Protein AF-A0A533YPY3-F1 (afdb_monomer)

Sequence (99 aa):
MKRAILFLCCLTPVLIHSAGACPVCYGANDSPMNAGMNTALGVMLGITGGVLGFIAAFFVMMWKRYRRQRERLSGQTFIDDHGVLRTKHEKGVMEWNNF

Mean predicted aligned error: 13.89 Å

Foldseek 3Di:
DVVVVVVVVVVVVVVCPPPPDPVVCPPDPDDPVVVVVVVVVVVVCVVVVVVVVVVVVVVVVVVVVVVVVVVVQVVQWDQDPVRDTDGVVVVVPPPPPDD

pLDDT: mean 73.52, std 14.75, range [43.12, 96.12]

Radius of gyration: 27.48 Å; Cα contacts (8 Å, |Δi|>4): 27; chains: 1; bounding box: 40×16×89 Å

Solvent-accessible surface area (backbone atoms only — not comparable to full-atom values): 6045 Å² total; per-residue (Å²): 109,72,65,55,53,51,50,53,65,57,48,56,64,64,69,49,76,76,62,78,55,55,90,87,44,73,85,53,87,82,46,81,70,44,58,58,50,55,54,52,50,52,50,52,52,48,50,54,50,47,54,54,50,50,52,54,49,48,55,54,49,51,53,56,53,50,53,58,52,49,58,53,47,60,76,34,43,47,75,43,99,86,73,44,84,41,52,61,73,64,61,76,77,67,80,81,81,83,129

Secondary structure (DSSP, 8-state):
-HHHHHHHHHHHHHHGGG----TTS-S--SSHHHHHHHHHHHHHHHHH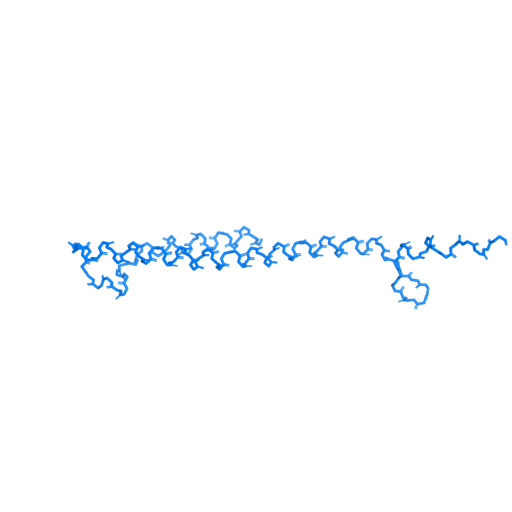HHHHHHHHHHHHHHHHHHHHHHHHHHHHEEE-TTS-EEETTGGGGSTTS--

Structure (mmCIF, N/CA/C/O backbone):
data_AF-A0A533YPY3-F1
#
_entry.id   AF-A0A533YPY3-F1
#
loop_
_atom_site.group_PDB
_atom_site.id
_atom_site.type_symbol
_atom_site.label_atom_id
_atom_site.label_alt_id
_atom_site.label_comp_id
_atom_site.label_asym_id
_atom_site.label_entity_id
_atom_site.label_seq_id
_atom_site.pdbx_PDB_ins_code
_atom_site.Cartn_x
_atom_site.Cartn_y
_atom_site.Cartn_z
_atom_site.occupancy
_atom_site.B_iso_or_equiv
_atom_site.auth_seq_id
_atom_site.auth_comp_id
_atom_site.auth_asym_id
_atom_site.auth_atom_id
_atom_site.pdbx_PDB_model_num
ATOM 1 N N . MET A 1 1 ? -15.483 -7.763 -0.122 1.00 54.12 1 MET A N 1
ATOM 2 C CA . MET A 1 1 ? -14.657 -6.546 -0.334 1.00 54.12 1 MET A CA 1
ATOM 3 C C . MET A 1 1 ? -13.233 -6.870 -0.801 1.00 54.12 1 MET A C 1
ATOM 5 O O . MET A 1 1 ? -12.874 -6.445 -1.883 1.00 54.12 1 MET A O 1
ATOM 9 N N . LYS A 1 2 ? -12.439 -7.683 -0.076 1.00 49.47 2 LYS A N 1
ATOM 10 C CA . LYS A 1 2 ? -11.076 -8.084 -0.517 1.00 49.47 2 LYS A CA 1
ATOM 11 C C . LYS A 1 2 ? -11.046 -8.819 -1.862 1.00 49.47 2 LYS A C 1
ATOM 13 O O . LYS A 1 2 ? -10.177 -8.555 -2.676 1.00 49.47 2 LYS A O 1
ATOM 18 N N . ARG A 1 3 ? -12.032 -9.693 -2.105 1.00 54.25 3 ARG A N 1
ATOM 19 C CA . ARG A 1 3 ? -12.206 -10.374 -3.397 1.00 54.25 3 ARG A CA 1
ATOM 20 C C . ARG A 1 3 ? -12.496 -9.380 -4.525 1.00 54.25 3 ARG A C 1
ATOM 22 O O . ARG A 1 3 ? -11.871 -9.484 -5.560 1.00 54.25 3 ARG A O 1
ATOM 29 N N . ALA A 1 4 ? -13.341 -8.375 -4.291 1.00 58.38 4 ALA A N 1
ATOM 30 C CA . ALA A 1 4 ? -13.642 -7.342 -5.286 1.00 58.38 4 ALA A CA 1
ATOM 31 C C . ALA A 1 4 ? -12.417 -6.476 -5.628 1.00 58.38 4 ALA A C 1
ATOM 33 O O . ALA A 1 4 ? -12.209 -6.183 -6.792 1.00 58.38 4 ALA A O 1
ATOM 34 N N . ILE A 1 5 ? -11.567 -6.138 -4.649 1.00 67.44 5 ILE A N 1
ATOM 35 C CA . ILE A 1 5 ? -10.312 -5.399 -4.890 1.00 67.44 5 ILE A CA 1
ATOM 36 C C . ILE A 1 5 ? -9.307 -6.253 -5.674 1.00 67.44 5 ILE A C 1
ATOM 38 O O . ILE A 1 5 ? -8.655 -5.745 -6.577 1.00 67.44 5 ILE A O 1
ATOM 42 N N . LEU A 1 6 ? -9.206 -7.551 -5.368 1.00 64.12 6 LEU A N 1
ATOM 43 C CA . LEU A 1 6 ? -8.359 -8.472 -6.131 1.00 64.12 6 LEU A CA 1
ATOM 44 C C . LEU A 1 6 ? -8.879 -8.670 -7.558 1.00 64.12 6 LEU A C 1
ATOM 46 O O . LEU A 1 6 ? -8.090 -8.622 -8.490 1.00 64.12 6 LEU A O 1
ATOM 50 N N . PHE A 1 7 ? -10.193 -8.820 -7.741 1.00 63.41 7 PHE A N 1
ATOM 51 C CA . PHE A 1 7 ? -10.805 -8.905 -9.067 1.00 63.41 7 PHE A CA 1
ATOM 52 C C . PHE A 1 7 ? -10.627 -7.605 -9.858 1.00 63.41 7 PHE A C 1
ATOM 54 O O . PHE A 1 7 ? -10.263 -7.676 -11.021 1.00 63.41 7 PHE A O 1
ATOM 61 N N . LEU A 1 8 ? -10.790 -6.433 -9.236 1.00 65.94 8 LEU A N 1
ATOM 62 C CA . LEU A 1 8 ? -10.604 -5.136 -9.893 1.00 65.94 8 LEU A CA 1
ATOM 63 C C . LEU A 1 8 ? -9.133 -4.886 -10.271 1.00 65.94 8 LEU A C 1
ATOM 65 O O . LEU A 1 8 ? -8.866 -4.422 -11.369 1.00 65.94 8 LEU A O 1
ATOM 69 N N . CYS A 1 9 ? -8.185 -5.245 -9.399 1.00 66.50 9 CYS A N 1
ATOM 70 C CA . CYS A 1 9 ? -6.741 -5.132 -9.648 1.00 66.50 9 CYS A CA 1
ATOM 71 C C . CYS A 1 9 ? -6.235 -6.143 -10.695 1.00 66.50 9 CYS A C 1
ATOM 73 O O . CYS A 1 9 ? -5.253 -5.888 -11.382 1.00 66.50 9 CYS A O 1
ATOM 75 N N . CYS A 1 10 ? -6.903 -7.293 -10.825 1.00 61.91 10 CYS A N 1
ATOM 76 C CA . CYS A 1 10 ? -6.555 -8.320 -11.805 1.00 61.91 10 CYS A CA 1
ATOM 77 C C . CYS A 1 10 ? -7.241 -8.085 -13.164 1.00 61.91 10 CYS A C 1
ATOM 79 O O . CYS A 1 10 ? -6.656 -8.407 -14.192 1.00 61.91 10 CYS A O 1
ATOM 81 N N . LEU A 1 11 ? -8.433 -7.466 -13.199 1.00 58.66 11 LEU A N 1
ATOM 82 C CA . LEU A 1 11 ? -9.119 -7.118 -14.453 1.00 58.66 11 LEU A CA 1
ATOM 83 C C . LEU A 1 11 ? -8.526 -5.892 -15.160 1.00 58.66 11 LEU A C 1
ATOM 85 O O . LEU A 1 11 ? -8.553 -5.839 -16.387 1.00 58.66 11 LEU A O 1
ATOM 89 N N . THR A 1 12 ? -7.998 -4.908 -14.428 1.00 63.06 12 THR A N 1
ATOM 90 C CA . THR A 1 12 ? -7.422 -3.696 -15.034 1.00 63.06 12 THR A CA 1
ATOM 91 C C . THR A 1 12 ? -6.247 -3.960 -15.988 1.00 63.06 12 THR A C 1
ATOM 93 O O . THR A 1 12 ? -6.270 -3.388 -17.077 1.00 63.06 12 THR A O 1
ATOM 96 N N . PRO A 1 13 ? -5.258 -4.833 -15.694 1.00 60.12 13 PRO A N 1
ATOM 97 C CA . PRO A 1 13 ? -4.188 -5.129 -16.650 1.00 60.12 13 PRO A CA 1
ATOM 98 C C . PRO A 1 13 ? -4.655 -5.977 -17.841 1.00 60.12 13 PRO A C 1
ATOM 100 O O . PRO A 1 13 ? -4.066 -5.883 -18.913 1.00 60.12 13 PRO A O 1
ATOM 103 N N . VAL A 1 14 ? -5.725 -6.769 -17.696 1.00 60.12 14 VAL A N 1
ATOM 104 C CA . VAL A 1 14 ? -6.260 -7.611 -18.785 1.00 60.12 14 VAL A CA 1
ATOM 105 C C . VAL A 1 14 ? -6.913 -6.760 -19.880 1.00 60.12 14 VAL A C 1
ATOM 107 O O . VAL A 1 14 ? -6.811 -7.089 -21.058 1.00 60.12 14 VAL A O 1
ATOM 110 N N . LEU A 1 15 ? -7.515 -5.623 -19.519 1.00 54.50 15 LEU A N 1
ATOM 111 C CA . LEU A 1 15 ? -8.098 -4.674 -20.478 1.00 54.50 15 LEU A CA 1
ATOM 112 C C . LEU A 1 15 ? -7.039 -3.813 -21.198 1.00 54.50 15 LEU A C 1
ATOM 114 O O . LEU A 1 15 ? -7.298 -3.296 -22.280 1.00 54.50 15 LEU A O 1
ATOM 118 N N . ILE A 1 16 ? -5.829 -3.696 -20.638 1.00 57.34 16 ILE A N 1
ATOM 119 C CA . ILE A 1 16 ? -4.690 -2.949 -21.213 1.00 57.34 16 ILE A CA 1
ATOM 120 C C . ILE A 1 16 ? -3.978 -3.735 -22.334 1.00 57.34 16 ILE A C 1
ATOM 122 O O . ILE A 1 16 ? -3.066 -3.222 -22.977 1.00 57.34 16 ILE A O 1
ATOM 126 N N . HIS A 1 17 ? -4.438 -4.948 -22.658 1.00 52.31 17 HIS A N 1
ATOM 127 C CA . HIS A 1 17 ? -3.917 -5.7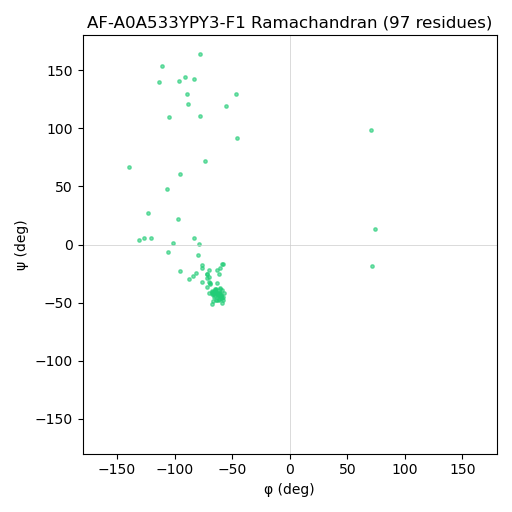59 -23.765 1.00 52.31 17 HIS A CA 1
ATOM 128 C C . HIS A 1 17 ? -3.998 -5.065 -25.146 1.00 52.31 17 HIS A C 1
ATOM 130 O O . HIS A 1 17 ? -3.296 -5.458 -26.071 1.00 52.31 17 HIS A O 1
ATOM 136 N N . SER A 1 18 ? -4.796 -4.000 -25.288 1.00 47.78 18 SER A N 1
ATOM 137 C CA . SER A 1 18 ? -4.845 -3.154 -26.491 1.00 47.78 18 SER A CA 1
ATOM 138 C C . SER A 1 18 ? -3.996 -1.879 -26.392 1.00 47.78 18 SER A C 1
ATOM 140 O O . SER A 1 18 ? -4.241 -0.923 -27.126 1.00 47.78 18 SER A O 1
ATOM 142 N N . ALA A 1 19 ? -2.989 -1.837 -25.515 1.00 49.97 19 ALA A N 1
ATOM 143 C CA . ALA A 1 19 ? -1.958 -0.803 -25.531 1.00 49.97 19 ALA A CA 1
ATOM 144 C C . ALA A 1 19 ? -0.992 -1.041 -26.703 1.00 49.97 19 ALA A C 1
ATOM 146 O O . ALA A 1 19 ? 0.163 -1.434 -26.535 1.00 49.97 19 ALA A O 1
ATOM 147 N N . GLY A 1 20 ? -1.481 -0.787 -27.917 1.00 49.03 20 GLY A N 1
ATOM 148 C CA . GLY A 1 20 ? -0.604 -0.382 -29.002 1.00 49.03 20 GLY A CA 1
ATOM 149 C C . GLY A 1 20 ? 0.176 0.851 -28.541 1.00 49.03 20 GLY A C 1
ATOM 150 O O . GLY A 1 20 ? -0.420 1.868 -28.206 1.00 49.03 20 GLY A O 1
ATOM 151 N N . ALA A 1 21 ? 1.500 0.712 -28.515 1.00 43.12 21 ALA A N 1
ATOM 152 C CA . ALA A 1 21 ? 2.496 1.714 -28.149 1.00 43.12 21 ALA A CA 1
ATOM 153 C C . ALA A 1 21 ? 2.546 2.093 -26.656 1.00 43.12 21 ALA A C 1
ATOM 155 O O . ALA A 1 21 ? 1.878 3.000 -26.165 1.00 43.12 21 ALA A O 1
ATOM 156 N N . CYS A 1 22 ? 3.501 1.476 -25.952 1.00 61.06 22 CYS A N 1
ATOM 157 C CA . CYS A 1 22 ? 4.213 2.176 -24.891 1.00 61.06 22 CYS A CA 1
ATOM 158 C C . CYS A 1 22 ? 4.622 3.562 -25.443 1.00 61.06 22 CYS A C 1
ATOM 160 O O . CYS A 1 22 ? 5.199 3.594 -26.531 1.00 61.06 22 CYS A O 1
ATOM 162 N N . PRO A 1 23 ? 4.361 4.695 -24.766 1.00 57.16 23 PRO A N 1
ATOM 163 C CA . PRO A 1 23 ? 4.679 6.033 -25.292 1.00 57.16 23 PRO A CA 1
ATOM 164 C C . PRO A 1 23 ? 6.176 6.219 -25.602 1.00 57.16 23 PRO A C 1
ATOM 166 O O . PRO A 1 23 ? 6.557 7.122 -26.338 1.00 57.16 23 PRO A O 1
ATOM 169 N N . VAL A 1 24 ? 7.016 5.333 -25.058 1.00 57.69 24 VAL A N 1
ATOM 170 C CA . VAL A 1 24 ? 8.463 5.241 -25.286 1.00 57.69 24 VAL A CA 1
ATOM 171 C C . VAL A 1 24 ? 8.814 4.437 -26.549 1.00 57.69 24 VAL A C 1
ATOM 173 O O . VAL A 1 24 ? 9.844 4.676 -27.170 1.00 57.69 24 VAL A O 1
ATOM 176 N N . CYS A 1 25 ? 7.962 3.497 -26.961 1.00 64.06 25 CYS A N 1
ATOM 177 C CA . CYS A 1 25 ? 8.178 2.580 -28.084 1.00 64.06 25 CYS A CA 1
ATOM 178 C C . CYS A 1 25 ? 7.306 2.973 -29.284 1.00 64.06 25 CYS A C 1
ATOM 180 O O . CYS A 1 25 ? 6.604 2.129 -29.835 1.00 64.06 25 CYS A O 1
ATOM 182 N N . TYR A 1 26 ? 7.311 4.260 -29.636 1.00 56.03 26 TYR A N 1
ATOM 183 C CA . TYR A 1 26 ? 6.586 4.863 -30.759 1.00 56.03 26 TYR A CA 1
ATOM 184 C C . TYR A 1 26 ? 6.734 4.022 -32.049 1.00 56.03 26 TYR A C 1
ATOM 186 O O . TYR A 1 26 ? 7.699 4.161 -32.793 1.00 56.03 26 TYR A O 1
ATOM 194 N N . GLY A 1 27 ? 5.805 3.095 -32.289 1.00 55.41 27 GLY A N 1
ATOM 195 C CA . GLY A 1 27 ? 5.602 2.381 -33.554 1.00 55.41 27 GLY A CA 1
ATOM 196 C C . GLY A 1 27 ? 6.622 1.320 -34.002 1.00 55.41 27 GLY A C 1
ATOM 197 O O . GLY A 1 27 ? 6.243 0.501 -34.828 1.00 55.41 27 GLY A O 1
ATOM 198 N N . ALA A 1 28 ? 7.856 1.275 -33.491 1.00 59.53 28 ALA A N 1
ATOM 199 C CA . ALA A 1 28 ? 8.858 0.281 -33.908 1.00 59.53 28 ALA A CA 1
ATOM 200 C C . ALA A 1 28 ? 9.026 -0.795 -32.823 1.00 59.53 28 ALA A C 1
ATOM 202 O O . ALA A 1 28 ? 9.532 -0.512 -31.743 1.00 59.53 28 ALA A O 1
ATOM 203 N N . ASN A 1 29 ? 8.588 -2.028 -33.051 1.00 60.41 29 ASN A N 1
ATOM 204 C CA . ASN A 1 29 ? 8.738 -3.142 -32.096 1.00 60.41 29 ASN A CA 1
ATOM 205 C C . ASN A 1 29 ? 9.897 -4.090 -32.465 1.00 60.41 29 ASN A C 1
ATOM 207 O O . ASN A 1 29 ? 10.168 -5.058 -31.760 1.00 60.41 29 ASN A O 1
ATOM 211 N N . ASP A 1 30 ? 10.598 -3.764 -33.542 1.00 66.50 30 ASP A N 1
ATOM 212 C CA . ASP A 1 30 ? 11.439 -4.639 -34.347 1.00 66.50 30 ASP A CA 1
ATOM 213 C C . ASP A 1 30 ? 12.907 -4.165 -34.403 1.00 66.50 30 ASP A C 1
ATOM 215 O O . ASP A 1 30 ? 13.750 -4.782 -35.052 1.00 66.50 30 ASP A O 1
ATOM 219 N N . SER A 1 31 ? 13.259 -3.119 -33.641 1.00 68.06 31 SER A N 1
ATOM 220 C CA . SER A 1 31 ? 14.654 -2.711 -33.429 1.00 68.06 31 SER A CA 1
ATOM 221 C C . SER A 1 31 ? 15.267 -3.398 -32.188 1.00 68.06 31 SER A C 1
ATOM 223 O O . SER A 1 31 ? 14.593 -3.543 -31.160 1.00 68.06 31 SER A O 1
ATOM 225 N N . PRO A 1 32 ? 16.568 -3.763 -32.208 1.00 69.94 32 PRO A N 1
ATOM 226 C CA . PRO A 1 32 ? 17.245 -4.336 -31.037 1.00 69.94 32 PRO A CA 1
ATOM 227 C C . PRO A 1 32 ? 17.300 -3.359 -29.850 1.00 69.94 32 PRO A C 1
ATOM 229 O O . PRO A 1 32 ? 17.394 -3.782 -28.699 1.00 69.94 32 PRO A O 1
ATOM 232 N N . MET A 1 33 ? 17.183 -2.053 -30.112 1.00 69.62 33 MET A N 1
ATOM 233 C CA . MET A 1 33 ? 17.130 -1.017 -29.079 1.00 69.62 33 MET A CA 1
ATOM 234 C C . MET A 1 33 ? 15.818 -1.065 -28.278 1.00 69.62 33 MET A C 1
ATOM 236 O O . MET A 1 33 ? 15.814 -0.818 -27.072 1.00 69.62 33 MET A O 1
ATOM 240 N N . ASN A 1 34 ? 14.707 -1.454 -28.909 1.00 71.44 34 ASN A N 1
ATOM 241 C CA . ASN A 1 34 ? 13.388 -1.458 -28.273 1.00 71.44 34 ASN A CA 1
ATOM 242 C C . ASN A 1 34 ? 13.160 -2.700 -27.394 1.00 71.44 34 ASN A C 1
ATOM 244 O O . ASN A 1 34 ? 12.413 -2.629 -26.414 1.00 71.44 34 ASN A O 1
ATOM 248 N N . ALA A 1 35 ? 13.870 -3.800 -27.667 1.00 74.38 35 ALA A N 1
ATOM 249 C CA . ALA A 1 35 ? 13.856 -4.996 -26.824 1.00 74.38 35 ALA A CA 1
ATOM 250 C C . ALA A 1 35 ? 14.372 -4.711 -25.400 1.00 74.38 35 ALA A C 1
ATOM 252 O O . ALA A 1 35 ? 13.759 -5.138 -24.421 1.00 74.38 35 ALA A O 1
ATOM 253 N N . GLY A 1 36 ? 15.458 -3.938 -25.273 1.00 79.31 36 GLY A N 1
ATOM 254 C CA . GLY A 1 36 ? 15.996 -3.518 -23.973 1.00 79.31 36 GLY A CA 1
ATOM 255 C C . GLY A 1 36 ? 15.094 -2.522 -23.234 1.00 79.31 36 GLY A C 1
ATOM 256 O O . GLY A 1 36 ? 14.977 -2.565 -22.011 1.00 79.31 36 GLY A O 1
ATOM 257 N N . MET A 1 37 ? 14.399 -1.652 -23.969 1.00 81.62 37 MET A N 1
ATOM 258 C CA . MET A 1 37 ? 13.488 -0.676 -23.365 1.00 81.62 37 MET A CA 1
ATOM 259 C C . MET A 1 37 ? 12.233 -1.321 -22.769 1.00 81.62 37 MET A C 1
ATOM 261 O O . MET A 1 37 ? 11.826 -0.966 -21.662 1.00 81.62 37 MET A O 1
ATOM 265 N N . ASN A 1 38 ? 11.637 -2.295 -23.462 1.00 76.62 38 ASN A N 1
ATOM 266 C CA . ASN A 1 38 ? 10.450 -2.991 -22.965 1.00 76.62 38 ASN A CA 1
ATOM 267 C C . ASN A 1 38 ? 10.748 -3.799 -21.688 1.00 76.62 38 ASN A C 1
ATOM 269 O O . ASN A 1 38 ? 9.963 -3.790 -20.738 1.00 76.62 38 ASN A O 1
ATOM 273 N N . THR A 1 39 ? 11.913 -4.452 -21.623 1.00 81.44 39 THR A N 1
ATOM 274 C CA . THR A 1 39 ? 12.320 -5.204 -20.426 1.00 81.44 39 THR A CA 1
ATOM 275 C C . THR A 1 39 ? 12.579 -4.278 -19.238 1.00 81.44 39 THR A C 1
ATOM 277 O O . THR A 1 39 ? 12.109 -4.564 -18.136 1.00 81.44 39 THR A O 1
ATOM 280 N N . ALA A 1 40 ? 13.232 -3.131 -19.449 1.00 85.00 40 ALA A N 1
ATOM 281 C CA . ALA A 1 40 ? 13.463 -2.137 -18.400 1.00 85.00 40 ALA A CA 1
ATOM 282 C C . ALA A 1 40 ? 12.154 -1.577 -17.815 1.00 85.00 40 ALA A C 1
ATOM 284 O O . ALA A 1 40 ? 12.003 -1.471 -16.594 1.00 85.00 40 ALA A O 1
ATOM 285 N N . LEU A 1 41 ? 11.181 -1.267 -18.673 1.00 84.88 41 LEU A N 1
ATOM 286 C CA . LEU A 1 41 ? 9.857 -0.813 -18.247 1.00 84.88 41 LEU A CA 1
ATOM 287 C C . LEU A 1 41 ? 9.108 -1.887 -17.456 1.00 84.88 41 LEU A C 1
ATOM 289 O O . LEU A 1 41 ? 8.526 -1.578 -16.417 1.00 84.88 41 LEU A O 1
ATOM 293 N N . GLY A 1 42 ? 9.173 -3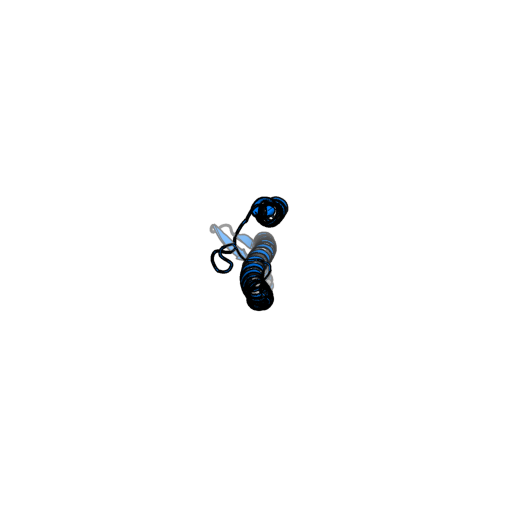.147 -17.894 1.00 83.69 42 GLY A N 1
ATOM 294 C CA . GLY A 1 42 ? 8.605 -4.274 -17.154 1.00 83.69 42 GLY A CA 1
ATOM 295 C C . GLY A 1 42 ? 9.177 -4.392 -15.739 1.00 83.69 42 GLY A C 1
ATOM 296 O O . GLY A 1 42 ? 8.427 -4.590 -14.783 1.00 83.69 42 GLY A O 1
ATOM 297 N N . VAL A 1 43 ? 10.487 -4.190 -15.582 1.00 89.44 43 VAL A N 1
ATOM 298 C CA . VAL A 1 43 ? 11.149 -4.209 -14.270 1.00 89.44 43 VAL A CA 1
ATOM 299 C C . VAL A 1 43 ? 10.695 -3.039 -13.396 1.00 89.44 43 VAL A C 1
ATOM 301 O O . VAL A 1 43 ? 10.310 -3.258 -12.249 1.00 89.44 43 VAL A O 1
ATOM 304 N N . MET A 1 44 ? 10.684 -1.809 -13.919 1.00 88.88 44 MET A N 1
ATOM 305 C CA . MET A 1 44 ? 10.260 -0.633 -13.147 1.00 88.88 44 MET A CA 1
ATOM 306 C C . MET A 1 44 ? 8.799 -0.734 -12.707 1.00 88.88 44 MET A C 1
ATOM 308 O O . MET A 1 44 ? 8.494 -0.521 -11.535 1.00 88.88 44 MET A O 1
ATOM 312 N N . LEU A 1 45 ? 7.906 -1.149 -13.610 1.00 88.00 45 LEU A N 1
ATOM 313 C CA . LEU A 1 45 ? 6.500 -1.383 -13.281 1.00 88.00 45 LEU A CA 1
ATOM 314 C C . LEU A 1 45 ? 6.331 -2.528 -12.280 1.00 88.00 45 LEU A C 1
ATOM 316 O O . LEU A 1 45 ? 5.510 -2.420 -11.369 1.00 88.00 45 LEU A O 1
ATOM 320 N N . GLY A 1 46 ? 7.128 -3.592 -12.398 1.00 88.00 46 GLY A N 1
ATOM 321 C CA . GLY A 1 46 ? 7.149 -4.688 -11.434 1.00 88.00 46 GLY A CA 1
ATOM 322 C C . GLY A 1 46 ? 7.530 -4.217 -10.030 1.00 88.00 46 GLY A C 1
ATOM 323 O O . GLY A 1 46 ? 6.840 -4.542 -9.063 1.00 88.00 46 GLY A O 1
ATOM 324 N N . ILE A 1 47 ? 8.579 -3.400 -9.908 1.00 94.81 47 ILE A N 1
ATOM 325 C CA . ILE A 1 47 ? 9.040 -2.868 -8.619 1.00 94.81 47 ILE A CA 1
ATOM 326 C C . ILE A 1 47 ? 8.011 -1.896 -8.040 1.00 94.81 47 ILE A C 1
ATOM 328 O O . ILE A 1 47 ? 7.586 -2.067 -6.898 1.00 94.81 47 ILE A O 1
ATOM 332 N N . THR A 1 48 ? 7.565 -0.902 -8.812 1.00 92.75 48 THR A N 1
ATOM 333 C CA . THR A 1 48 ? 6.568 0.075 -8.350 1.00 92.75 48 THR A CA 1
ATOM 334 C C . THR A 1 48 ? 5.261 -0.611 -7.954 1.00 92.75 48 THR A C 1
ATOM 336 O O . THR A 1 48 ? 4.713 -0.327 -6.887 1.00 92.75 48 THR A O 1
ATOM 339 N N . GLY A 1 49 ? 4.791 -1.564 -8.763 1.00 90.50 49 GLY A N 1
ATOM 340 C CA . GLY A 1 49 ? 3.621 -2.381 -8.453 1.00 90.50 49 GLY A CA 1
ATOM 341 C C . GLY A 1 49 ? 3.810 -3.207 -7.180 1.00 90.50 49 GLY A C 1
ATOM 342 O O . GLY A 1 49 ? 2.915 -3.246 -6.335 1.00 90.50 49 GLY A O 1
ATOM 343 N N . GLY A 1 50 ? 4.991 -3.800 -6.992 1.00 92.94 50 GLY A N 1
ATOM 344 C CA . GLY A 1 50 ? 5.353 -4.539 -5.784 1.00 92.94 50 GLY A CA 1
ATOM 345 C C . GLY A 1 50 ? 5.328 -3.670 -4.525 1.00 92.94 50 GLY A C 1
ATOM 346 O O . GLY A 1 50 ? 4.719 -4.056 -3.528 1.00 92.94 50 GLY A O 1
ATOM 347 N N . VAL A 1 51 ? 5.917 -2.472 -4.575 1.00 96.12 51 VAL A N 1
ATOM 348 C CA . VAL A 1 51 ? 5.947 -1.533 -3.440 1.00 96.12 51 VAL A CA 1
ATOM 349 C C . VAL A 1 51 ? 4.538 -1.063 -3.079 1.00 96.12 51 VAL A C 1
ATOM 351 O O . VAL A 1 51 ? 4.145 -1.127 -1.912 1.00 96.12 51 VAL A O 1
ATOM 354 N N . LEU A 1 52 ? 3.742 -0.651 -4.070 1.00 92.75 52 LEU A N 1
ATOM 355 C CA . LEU A 1 52 ? 2.355 -0.232 -3.848 1.00 92.75 52 LEU A CA 1
ATOM 356 C C . LEU A 1 52 ? 1.502 -1.379 -3.291 1.00 92.75 52 LEU A C 1
ATOM 358 O O . LEU A 1 52 ? 0.745 -1.189 -2.335 1.00 92.75 52 LEU A O 1
ATOM 362 N N . GLY A 1 53 ? 1.662 -2.584 -3.844 1.00 91.25 53 GLY A N 1
ATOM 363 C CA . GLY A 1 53 ? 0.986 -3.789 -3.372 1.00 91.25 53 GLY A CA 1
ATOM 364 C C . GLY A 1 53 ? 1.358 -4.141 -1.932 1.00 91.25 53 GLY A C 1
ATOM 365 O O . GLY A 1 53 ? 0.477 -4.443 -1.124 1.00 91.25 53 GLY A O 1
ATOM 366 N N . PHE A 1 54 ? 2.640 -4.041 -1.581 1.00 92.44 54 PHE A N 1
ATOM 367 C CA . PHE A 1 54 ? 3.133 -4.296 -0.230 1.00 92.44 54 PHE A CA 1
ATOM 368 C C . PHE A 1 54 ? 2.554 -3.309 0.787 1.00 92.44 54 PHE A C 1
ATOM 370 O O . PHE A 1 54 ? 2.030 -3.726 1.822 1.00 92.44 54 PHE A O 1
ATOM 377 N N . ILE A 1 55 ? 2.577 -2.011 0.476 1.00 94.69 55 ILE A N 1
ATOM 378 C CA . ILE A 1 55 ? 2.024 -0.970 1.349 1.00 94.69 55 ILE A CA 1
ATOM 379 C C . ILE A 1 55 ? 0.520 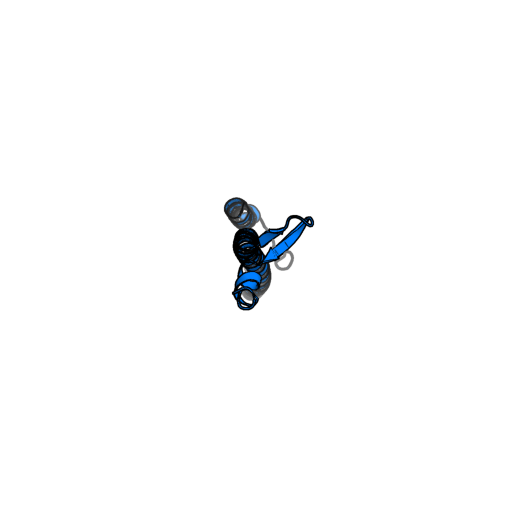-1.191 1.550 1.00 94.69 55 ILE A C 1
ATOM 381 O O . ILE A 1 55 ? 0.039 -1.225 2.686 1.00 94.69 55 ILE A O 1
ATOM 385 N N . ALA A 1 56 ? -0.233 -1.420 0.473 1.00 91.00 56 ALA A N 1
ATOM 386 C CA . ALA A 1 56 ? -1.665 -1.695 0.564 1.00 91.00 56 ALA A CA 1
ATOM 387 C C . ALA A 1 56 ? -1.958 -2.948 1.413 1.00 91.00 56 ALA A C 1
ATOM 389 O O . ALA A 1 56 ? -2.838 -2.931 2.282 1.00 91.00 56 ALA A O 1
ATOM 390 N N . ALA A 1 57 ? -1.196 -4.028 1.211 1.00 89.88 57 ALA A N 1
ATOM 391 C CA . ALA A 1 57 ? -1.315 -5.249 2.001 1.00 89.88 57 ALA A CA 1
ATOM 392 C C . ALA A 1 57 ? -1.019 -4.998 3.485 1.00 89.88 57 ALA A C 1
ATOM 394 O O . ALA A 1 57 ? -1.757 -5.487 4.346 1.00 89.88 57 ALA A O 1
ATOM 395 N N . PHE A 1 58 ? 0.002 -4.197 3.787 1.00 91.62 58 PHE A N 1
ATOM 396 C CA . PHE A 1 58 ? 0.366 -3.824 5.148 1.00 91.62 58 PHE A CA 1
ATOM 397 C C . PHE A 1 58 ? -0.784 -3.111 5.869 1.00 91.62 58 PHE A C 1
ATOM 399 O O . PHE A 1 58 ? -1.203 -3.558 6.940 1.00 91.62 58 PHE A O 1
ATOM 406 N N . PHE A 1 59 ? -1.380 -2.083 5.257 1.00 92.75 59 PHE A N 1
ATOM 407 C CA . PHE A 1 59 ? -2.533 -1.381 5.834 1.00 92.75 59 PHE A CA 1
ATOM 408 C C . PHE A 1 59 ? -3.736 -2.310 6.051 1.00 92.75 59 PHE A C 1
ATOM 410 O O . PHE A 1 59 ? -4.372 -2.289 7.109 1.00 92.75 59 PHE A O 1
ATOM 417 N N . VAL A 1 60 ? -4.026 -3.193 5.091 1.00 91.88 60 VAL A N 1
ATOM 418 C CA . VAL A 1 60 ? -5.117 -4.173 5.213 1.00 91.88 60 VAL A CA 1
ATOM 419 C C . VAL A 1 60 ? -4.859 -5.177 6.342 1.00 91.88 60 VAL A C 1
ATOM 421 O O . VAL A 1 60 ? -5.796 -5.563 7.056 1.00 91.88 60 VAL A O 1
ATOM 424 N N . MET A 1 61 ? -3.614 -5.629 6.510 1.00 90.62 61 MET A N 1
ATOM 425 C CA . MET A 1 61 ? -3.222 -6.512 7.609 1.00 90.62 61 MET A CA 1
ATOM 426 C C . MET A 1 61 ? -3.349 -5.806 8.957 1.00 90.62 61 MET A C 1
ATOM 428 O O . MET A 1 61 ? -3.942 -6.375 9.879 1.00 90.62 61 MET A O 1
ATOM 432 N N . MET A 1 62 ? -2.876 -4.562 9.051 1.00 93.06 62 MET A N 1
ATOM 433 C CA . MET A 1 62 ? -3.004 -3.735 10.248 1.00 93.06 62 MET A CA 1
ATOM 434 C C . MET A 1 62 ? -4.464 -3.545 10.646 1.00 93.06 62 MET A C 1
ATOM 436 O O . MET A 1 62 ? -4.829 -3.817 11.789 1.00 93.06 62 MET A O 1
ATOM 440 N N . TRP A 1 63 ? -5.340 -3.200 9.702 1.00 90.62 63 TRP A N 1
ATOM 441 C CA . TRP A 1 63 ? -6.755 -3.011 10.011 1.00 90.62 63 TRP A CA 1
ATOM 442 C C . TRP A 1 63 ? -7.435 -4.301 10.479 1.00 90.62 63 TRP A C 1
ATOM 444 O O . TRP A 1 63 ? -8.225 -4.293 11.427 1.00 90.62 63 TRP A O 1
ATOM 454 N N . LYS A 1 64 ? -7.095 -5.443 9.866 1.00 90.38 64 LYS A N 1
ATOM 455 C CA . LYS A 1 64 ? -7.593 -6.754 10.308 1.00 90.38 64 LYS A CA 1
ATOM 456 C C . LYS A 1 64 ? -7.116 -7.077 11.726 1.00 90.38 64 LYS A C 1
ATOM 458 O O . LYS A 1 64 ? -7.897 -7.592 12.524 1.00 90.38 64 LYS A O 1
ATOM 463 N N . ARG A 1 65 ? -5.853 -6.780 12.046 1.00 90.88 65 ARG A N 1
ATOM 464 C CA . ARG A 1 65 ? -5.296 -6.964 13.392 1.00 90.88 65 ARG A CA 1
ATOM 465 C C . ARG A 1 65 ? -5.982 -6.046 14.401 1.00 90.88 65 ARG A C 1
ATOM 467 O O . ARG A 1 65 ? -6.368 -6.522 15.461 1.00 90.88 65 ARG A O 1
ATOM 474 N N . TYR A 1 66 ? -6.195 -4.781 14.054 1.00 92.12 66 TYR A N 1
ATOM 475 C CA . TYR A 1 66 ? -6.879 -3.811 14.903 1.00 92.12 66 TYR A CA 1
ATOM 476 C C . TYR A 1 66 ? -8.300 -4.257 15.261 1.00 92.12 66 TYR A C 1
ATOM 478 O O . TYR A 1 66 ? -8.660 -4.251 16.433 1.00 92.12 66 TYR A O 1
ATOM 486 N N . ARG A 1 67 ? -9.087 -4.735 14.287 1.00 90.50 67 ARG A N 1
ATOM 487 C CA . ARG A 1 67 ? -10.441 -5.254 14.555 1.00 90.50 67 ARG A CA 1
ATOM 488 C C . ARG A 1 67 ? -10.439 -6.406 15.565 1.00 90.50 67 ARG A C 1
ATOM 490 O O . ARG A 1 67 ? -11.193 -6.357 16.527 1.00 90.50 67 ARG A O 1
ATOM 497 N N . ARG A 1 68 ? -9.522 -7.369 15.418 1.00 89.88 68 ARG A N 1
ATOM 498 C CA . ARG A 1 68 ? -9.369 -8.476 16.381 1.00 89.88 68 ARG A CA 1
ATOM 499 C C . ARG A 1 68 ? -9.014 -7.993 17.788 1.00 89.88 68 ARG A C 1
ATOM 501 O O . ARG A 1 68 ? -9.466 -8.574 18.766 1.00 89.88 68 ARG A O 1
ATOM 508 N N . GLN A 1 69 ? -8.185 -6.954 17.903 1.00 88.69 69 GLN A N 1
ATOM 509 C CA . GLN A 1 69 ? -7.843 -6.385 19.210 1.00 88.69 69 GLN A CA 1
ATOM 510 C C . GLN A 1 69 ? -9.016 -5.610 19.820 1.00 88.69 69 GLN A C 1
ATOM 512 O O . GLN A 1 69 ? -9.237 -5.699 21.023 1.00 88.69 69 GLN A O 1
ATOM 517 N N . ARG A 1 70 ? -9.812 -4.911 19.002 1.00 87.19 70 ARG A N 1
ATOM 518 C CA . ARG A 1 70 ? -11.039 -4.250 19.467 1.00 87.19 70 ARG A CA 1
ATOM 519 C C . ARG A 1 70 ? -12.054 -5.236 20.032 1.00 87.19 70 ARG A C 1
ATOM 521 O O . ARG A 1 70 ? -12.611 -4.959 21.084 1.00 87.19 70 ARG A O 1
ATOM 528 N N . GLU A 1 71 ? -12.254 -6.374 19.370 1.00 87.25 71 GLU A N 1
ATOM 529 C CA . GLU A 1 71 ? -13.151 -7.440 19.849 1.00 87.25 71 GLU A CA 1
ATOM 530 C C . GLU A 1 71 ? -12.707 -7.988 21.216 1.00 87.25 71 GLU A C 1
ATOM 532 O O . GLU A 1 71 ? -13.528 -8.234 22.099 1.00 87.25 71 GLU A O 1
ATOM 537 N N . ARG A 1 72 ? -11.392 -8.126 21.432 1.00 83.62 72 ARG A N 1
ATOM 538 C CA . ARG A 1 72 ? -10.838 -8.531 22.734 1.00 83.62 72 ARG A CA 1
ATOM 539 C C . ARG A 1 72 ? -11.067 -7.479 23.810 1.00 83.62 72 ARG A C 1
ATOM 541 O O . ARG A 1 72 ? -11.385 -7.835 24.939 1.00 83.62 72 ARG A O 1
ATOM 548 N N . LEU A 1 73 ? -10.912 -6.202 23.460 1.00 83.81 73 LEU A N 1
ATOM 549 C CA . LEU A 1 73 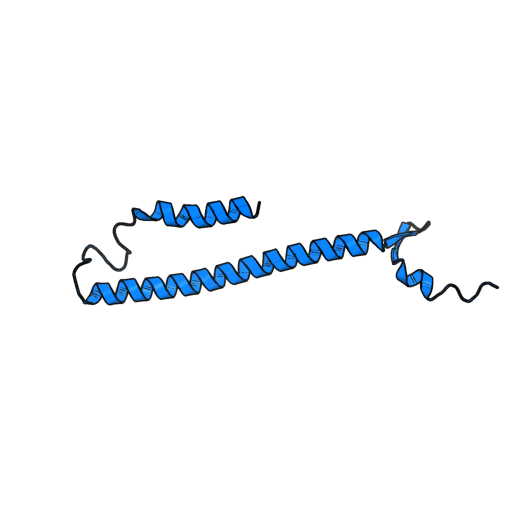? -11.121 -5.107 24.397 1.00 83.81 73 LEU A CA 1
ATOM 550 C C . LEU A 1 73 ? -12.596 -4.997 24.799 1.00 83.81 73 LEU A C 1
ATOM 552 O O . LEU A 1 73 ? -12.870 -4.901 25.986 1.00 83.81 73 LEU A O 1
ATOM 556 N N . SER A 1 74 ? -13.539 -5.123 23.858 1.00 78.44 74 SER A N 1
ATOM 557 C CA . SER A 1 74 ? -14.972 -5.092 24.184 1.00 78.44 74 SER A CA 1
ATOM 558 C C . SER A 1 74 ? -15.411 -6.242 25.093 1.00 78.44 74 SER A C 1
ATOM 560 O O . SER A 1 74 ? -16.292 -6.050 25.918 1.00 78.44 74 SER A O 1
ATOM 562 N N . GLY A 1 75 ? -14.792 -7.424 24.979 1.00 79.06 75 GLY A N 1
ATOM 563 C CA . GLY A 1 75 ? -15.050 -8.543 25.898 1.00 79.06 75 GLY A CA 1
ATOM 564 C C . GLY A 1 75 ? -14.394 -8.387 27.278 1.00 79.06 75 GLY A C 1
ATOM 565 O O . GLY A 1 75 ? -14.773 -9.077 28.222 1.00 79.06 75 GLY A O 1
ATOM 566 N N .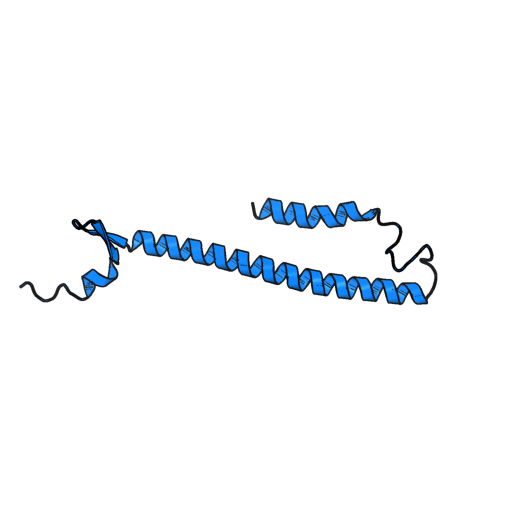 GLN A 1 76 ? -13.401 -7.503 27.397 1.00 80.25 76 GLN A N 1
ATOM 567 C CA . GLN A 1 76 ? -12.708 -7.183 28.646 1.00 80.25 76 GLN A CA 1
ATOM 568 C C . GLN A 1 76 ? -13.299 -5.953 29.339 1.00 80.25 76 GLN A C 1
ATOM 570 O O . GLN A 1 76 ? -13.108 -5.806 30.535 1.00 80.25 76 GLN A O 1
ATOM 575 N N . THR A 1 77 ? -13.980 -5.048 28.644 1.00 80.06 77 THR A N 1
ATOM 576 C CA . THR A 1 77 ? -14.557 -3.848 29.261 1.00 80.06 77 THR A CA 1
ATOM 577 C C . THR A 1 77 ? -15.971 -4.113 29.763 1.00 80.06 77 THR A C 1
ATOM 579 O O . THR A 1 77 ? -16.807 -4.577 28.993 1.00 80.06 77 THR A O 1
ATOM 582 N N . PHE A 1 78 ? -16.260 -3.776 31.018 1.00 76.81 78 PHE A N 1
ATOM 583 C CA . PHE A 1 78 ? -17.630 -3.670 31.531 1.00 76.81 78 PHE A CA 1
ATOM 584 C C . PHE A 1 78 ? -17.947 -2.190 31.808 1.00 76.81 78 PHE A C 1
ATOM 586 O O . PHE A 1 78 ? -17.033 -1.387 32.020 1.00 76.81 78 PHE A O 1
ATOM 593 N N . ILE A 1 79 ? -19.229 -1.827 31.755 1.00 78.94 79 ILE A N 1
ATOM 594 C CA . ILE A 1 79 ? -19.714 -0.500 32.154 1.00 78.94 79 ILE A CA 1
ATOM 595 C C . ILE A 1 79 ? -20.013 -0.568 33.650 1.00 78.94 79 ILE A C 1
ATOM 597 O O . ILE A 1 79 ? -20.801 -1.413 34.071 1.00 78.94 79 ILE A O 1
ATOM 601 N N . ASP A 1 80 ? -19.347 0.275 34.431 1.00 74.69 80 ASP A N 1
ATOM 602 C CA . ASP A 1 80 ? -19.603 0.427 35.865 1.00 74.69 80 ASP A CA 1
ATOM 603 C C . ASP A 1 80 ? -20.864 1.276 36.116 1.00 74.69 80 ASP A C 1
ATOM 605 O O . ASP A 1 80 ? -21.286 2.016 35.224 1.00 74.69 80 ASP A O 1
ATOM 609 N N . ASP A 1 81 ? -21.433 1.243 37.324 1.00 80.75 81 ASP A N 1
ATOM 610 C CA . ASP A 1 81 ? -22.646 2.010 37.685 1.00 80.75 81 ASP A CA 1
ATOM 611 C C . ASP A 1 81 ? -22.455 3.535 37.541 1.00 80.75 81 ASP A C 1
ATOM 613 O O . ASP A 1 81 ? -23.403 4.295 37.352 1.00 80.75 81 ASP A O 1
ATOM 617 N N . HIS A 1 82 ? -21.198 3.987 37.539 1.00 78.06 82 HIS A N 1
ATOM 618 C CA . HIS A 1 82 ? -20.796 5.367 37.255 1.00 78.06 82 HIS A CA 1
ATOM 619 C C . HIS A 1 82 ? -20.668 5.694 35.751 1.00 78.06 82 HIS A C 1
ATOM 621 O O . HIS A 1 82 ? -20.203 6.776 35.395 1.00 78.06 82 HIS A O 1
ATOM 627 N N . GLY A 1 83 ? -21.024 4.770 34.852 1.00 81.50 83 GLY A N 1
ATOM 628 C CA . GLY A 1 83 ? -20.962 4.952 33.397 1.00 81.50 83 GLY A CA 1
ATOM 62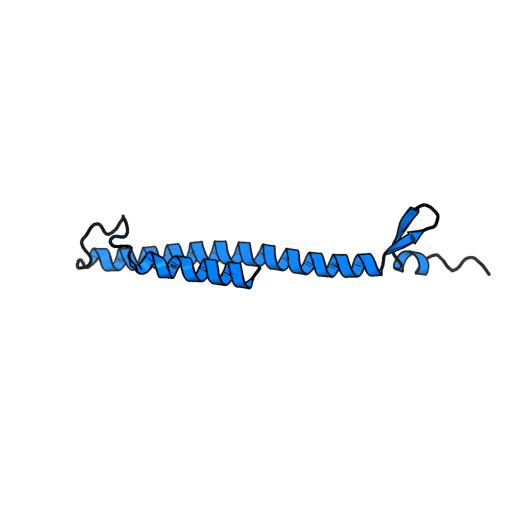9 C C . GLY A 1 83 ? -19.549 4.914 32.800 1.00 81.50 83 GLY A C 1
ATOM 630 O O . GLY A 1 83 ? -19.353 5.304 31.649 1.00 81.50 83 GLY A O 1
ATOM 631 N N . VAL A 1 84 ? -18.548 4.458 33.560 1.00 81.44 84 VAL A N 1
ATOM 632 C CA . VAL A 1 84 ? -17.144 4.396 33.122 1.00 81.44 84 VAL A CA 1
ATOM 633 C C . VAL A 1 84 ? -16.776 3.011 32.584 1.00 81.44 84 VAL A C 1
ATOM 635 O O . VAL A 1 84 ? -17.184 1.987 33.130 1.00 81.44 84 VAL A O 1
ATOM 638 N N . LEU A 1 85 ? -15.977 2.972 31.510 1.00 78.88 85 LEU A N 1
ATOM 639 C CA . LEU A 1 85 ? -15.429 1.737 30.941 1.00 78.88 85 LEU A CA 1
ATOM 640 C C . LEU A 1 85 ? -14.243 1.264 31.785 1.00 78.88 85 LEU A C 1
ATOM 642 O O . LEU A 1 85 ? -13.176 1.878 31.764 1.00 78.88 85 LEU A O 1
ATOM 646 N N . ARG A 1 86 ? -14.409 0.151 32.493 1.00 74.56 86 ARG A N 1
ATOM 647 C CA . ARG A 1 86 ? -13.351 -0.468 33.300 1.00 74.56 86 ARG A CA 1
ATOM 648 C C . ARG A 1 86 ? -12.968 -1.810 32.694 1.00 74.56 86 ARG A C 1
ATOM 650 O O . ARG A 1 86 ? -13.821 -2.559 32.218 1.00 74.56 86 ARG A O 1
ATOM 657 N N . THR A 1 87 ? -11.675 -2.121 32.675 1.00 78.56 87 THR A N 1
ATOM 658 C CA . THR A 1 87 ? -11.191 -3.402 32.142 1.00 78.56 87 THR A CA 1
ATOM 659 C C . THR A 1 87 ? -11.307 -4.501 33.205 1.00 78.56 87 THR A C 1
ATOM 661 O O . THR A 1 87 ? -11.071 -4.266 34.387 1.00 78.56 87 THR A O 1
ATOM 664 N N . LYS A 1 88 ? -11.667 -5.724 32.805 1.00 65.38 88 LYS A N 1
ATOM 665 C CA . LYS A 1 88 ? -11.885 -6.888 33.682 1.00 65.38 88 LYS A CA 1
ATOM 666 C C . LYS A 1 88 ? -10.613 -7.283 34.440 1.00 65.38 88 LYS A C 1
ATOM 668 O O . LYS A 1 88 ? -10.702 -7.848 35.522 1.00 65.38 88 LYS A O 1
ATOM 673 N N . HIS A 1 89 ? -9.445 -6.947 33.892 1.00 63.09 89 HIS A N 1
ATOM 674 C CA . HIS A 1 89 ? -8.147 -7.171 34.522 1.00 63.09 89 HIS A CA 1
ATOM 675 C C . HIS A 1 89 ? -7.886 -6.239 35.722 1.00 63.09 89 HIS A C 1
ATOM 677 O O . HIS A 1 89 ? -7.143 -6.610 36.624 1.00 63.09 89 HIS A O 1
ATOM 683 N N . GLU A 1 90 ? -8.507 -5.056 35.776 1.00 61.66 90 GLU A N 1
ATOM 684 C CA . GLU A 1 90 ? -8.304 -4.097 36.876 1.00 61.66 90 GLU A CA 1
ATOM 685 C C . GLU A 1 90 ? -8.971 -4.562 38.183 1.00 61.66 90 GLU A C 1
ATOM 687 O O . GLU A 1 90 ? -8.443 -4.317 39.264 1.00 61.66 90 GLU A O 1
ATOM 692 N N . LYS A 1 91 ? -10.063 -5.339 38.109 1.00 54.00 91 LYS A N 1
ATOM 693 C CA . LYS A 1 91 ? -10.737 -5.879 39.307 1.00 54.00 91 LYS A CA 1
ATOM 694 C C . LYS A 1 91 ? -9.941 -6.963 40.041 1.00 54.00 91 LYS A C 1
ATOM 696 O O . LYS A 1 91 ? -10.165 -7.174 41.223 1.00 54.00 91 LYS A O 1
ATOM 701 N N . GLY A 1 92 ? -9.003 -7.635 39.369 1.00 52.84 92 GLY A N 1
ATOM 702 C CA . GLY A 1 92 ? -8.206 -8.712 39.971 1.00 52.84 92 GLY A CA 1
ATOM 703 C C . GLY A 1 92 ? -7.045 -8.240 40.852 1.00 52.84 92 GLY A C 1
ATOM 704 O O . GLY A 1 92 ? -6.416 -9.067 41.503 1.00 52.84 92 GLY A O 1
ATOM 705 N N . VAL A 1 93 ? -6.736 -6.937 40.865 1.00 55.25 93 VAL A N 1
ATOM 706 C CA . VAL A 1 93 ? -5.591 -6.381 41.614 1.00 55.25 93 VAL A CA 1
ATOM 707 C C . VAL A 1 93 ? -6.017 -5.616 42.876 1.00 55.25 93 VAL A C 1
ATOM 709 O O . VAL A 1 93 ? -5.156 -5.240 43.662 1.00 55.25 93 VAL A O 1
ATOM 712 N N . MET A 1 94 ? -7.324 -5.410 43.100 1.00 55.12 94 MET A N 1
ATOM 713 C CA . MET A 1 94 ? -7.844 -4.611 44.225 1.00 55.12 94 MET A CA 1
ATOM 714 C C . MET A 1 94 ? -8.880 -5.344 45.099 1.00 55.12 94 MET A C 1
ATOM 716 O O . MET A 1 94 ? -9.407 -4.745 46.029 1.00 55.12 94 MET A O 1
ATOM 720 N N . GLU A 1 95 ? -9.152 -6.632 44.865 1.00 59.34 95 GL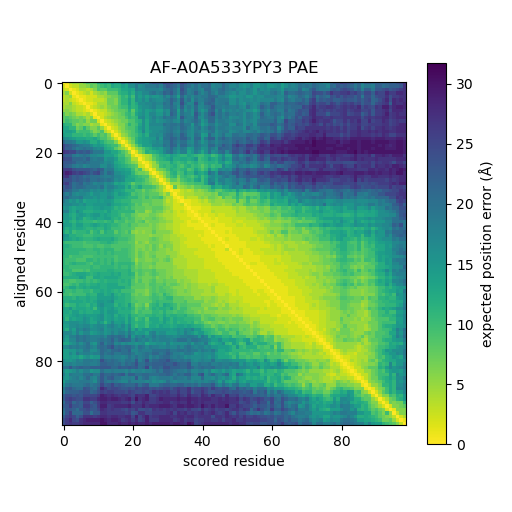U A N 1
ATOM 721 C CA . GLU A 1 95 ? -10.044 -7.447 45.712 1.00 59.34 95 GLU A CA 1
ATOM 722 C C . GLU A 1 95 ? -9.229 -8.242 46.751 1.00 59.34 95 GLU A C 1
ATOM 724 O O . GLU A 1 95 ? -9.179 -9.467 46.736 1.00 59.34 95 GLU A O 1
ATOM 729 N N . TRP A 1 96 ? -8.508 -7.521 47.618 1.00 60.53 96 TRP A N 1
ATOM 730 C CA . TRP A 1 96 ? -7.753 -8.092 48.752 1.00 60.53 96 TRP A CA 1
ATOM 731 C C . TRP A 1 96 ? -8.019 -7.384 50.089 1.00 60.53 96 TRP A C 1
ATOM 733 O O . TRP A 1 96 ? -7.392 -7.722 51.088 1.00 60.53 96 TRP A O 1
ATOM 743 N N 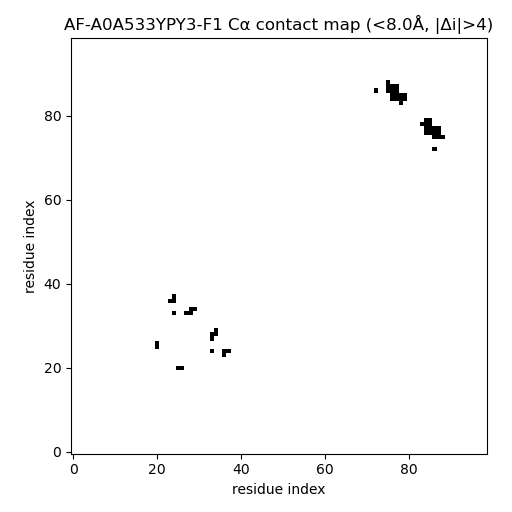. ASN A 1 97 ? -8.922 -6.402 50.143 1.00 62.12 97 ASN A N 1
ATOM 744 C CA . ASN A 1 97 ? -9.105 -5.561 51.331 1.00 62.12 97 ASN A CA 1
ATOM 745 C C . ASN A 1 97 ? -10.531 -5.550 51.903 1.00 62.12 97 ASN A C 1
ATOM 747 O O . ASN A 1 97 ? -10.902 -4.575 52.550 1.00 62.12 97 ASN A O 1
ATOM 751 N N . ASN A 1 98 ? -11.314 -6.613 51.708 1.00 59.66 98 ASN A N 1
ATOM 752 C CA . ASN A 1 98 ? -12.602 -6.745 52.395 1.00 59.66 98 ASN A CA 1
ATOM 753 C C . ASN A 1 98 ? -12.863 -8.183 52.881 1.00 59.66 98 ASN A C 1
ATOM 755 O O . ASN A 1 98 ? -13.748 -8.879 52.383 1.00 59.66 98 ASN A O 1
ATOM 759 N N . PHE A 1 99 ? -12.039 -8.605 53.845 1.00 53.94 99 PHE A N 1
ATOM 760 C CA . PHE A 1 99 ? -12.421 -9.579 54.872 1.00 53.94 99 PHE A CA 1
ATOM 761 C C . PHE A 1 99 ? -12.866 -8.821 56.122 1.00 53.94 99 PHE A C 1
ATOM 763 O O . PHE A 1 99 ? -12.212 -7.795 56.425 1.00 53.94 99 PHE A O 1
#